Protein 4XHV (pdb70)

InterPro domains:
  IPR001478 PDZ domain [PF00595] (1263-1345)
  IPR001478 PDZ domain [PS50106] (1261-1349)
  IPR001478 PDZ domain [SM00228] (1269-1349)
  IPR001660 Sterile alpha motif domain [PF00536] (2054-2116)
  IPR001660 Sterile alpha motif domain [PS50105] (2056-2100)
  IPR001660 Sterile alpha motif domain [SM00454] (2053-2118)
  IPR013761 Sterile alpha motif/pointed domain superfamily [G3DSA:1.10.150.50] (2050-2122)
  IPR013761 Sterile alpha motif/pointed domain superfamily [SSF47769] (2052-2122)
  IPR036034 PDZ superfamily [G3DSA:2.30.42.10] (1240-1348)
  IPR036034 PDZ superfamily [SSF50156] (1247-1353)
  IPR040645 Neurabin-1/2, PDZ domain [PF17817] (1182-1254)
  IPR043446 Neurabin-like family [PTHR16154] (2-2148)

Sequence (104 aa):
GAMAHVFPVELMMKGPEGLGLSIIIGMMGVGADAGLEEKLGIFVKKTITDDNGAAARRDGRIQVNDQIIEEVVDGKSLVGVTQAYAASVLRNTSSGLVVKFQQIGRDSKKDVKEWYV

CATH classification: 2.30.42.10

Radius of gyration: 13.15 Å; Cα contacts (8 Å, |Δi|>4): 251; chains: 2; bounding box: 35×27×32 Å

B-factor: mean 14.6, std 6.65, range [6.23, 48.26]

Nearest PDB structures (foldseek):
  4xhv-assembly1_A  TM=1.011E+00  e=2.820E-17  Drosophila melanogaster
  3hvq-assembly2_C  TM=9.409E-01  e=7.367E-12  Rattus norvegicus
  3egh-assembly2_C  TM=9.371E-01  e=1.211E-11  Rattus norvegicus
  8bv7-assembly1_A  TM=8.298E-01  e=8.888E-07  Trichoplax sp. H2
  7qrt-assembly1_A  TM=7.758E-01  e=6.850E-06  Homo sapiens

Structure (mmCIF, N/CA/C/O backbone):
data_4XHV
#
_entry.id   4XHV
#
_cell.length_a   45.302
_cell.length_b   45.302
_cell.length_c   94.533
_cell.angle_alpha   90.00
_cell.angle_beta   90.00
_cell.angle_gamma   90.00
#
_symmetry.space_group_name_H-M   'P 43 21 2'
#
loop_
_entity.id
_entity.type
_entity.pdbx_description
1 polymer LP20995p
2 polymer 'Neurexin 1'
3 non-polymer 1,2-ETHANEDIOL
4 non-polymer 'CHLORIDE ION'
5 non-polymer 'ZINC ION'
6 water water
#
loop_
_atom_site.group_PDB
_atom_site.id
_atom_site.type_symbol
_atom_site.label_atom_id
_atom_site.label_alt_id
_atom_site.label_comp_id
_atom_site.label_asym_id
_atom_site.label_entity_id
_atom_site.label_seq_id
_atom_site.pdbx_PDB_ins_code
_atom_site.Cartn_x
_atom_site.Cartn_y
_atom_site.Cartn_z
_atom_site.occupancy
_atom_site.B_iso_or_equiv
_atom_site.auth_seq_id
_atom_site.auth_comp_id
_atom_site.auth_asym_id
_atom_site.auth_atom_id
_atom_site.pdbx_PDB_model_num
ATOM 1 N N . GLY A 1 1 ? 2.966 -0.754 -17.217 1.00 16.56 1254 GLY A N 1
ATOM 2 C CA . GLY A 1 1 ? 4.315 -0.558 -17.816 1.00 18.00 1254 GLY A CA 1
ATOM 3 C C . GLY A 1 1 ? 5.357 -0.421 -16.723 1.00 16.81 1254 GLY A C 1
ATOM 4 O O . GLY A 1 1 ? 5.001 -0.249 -15.570 1.00 15.28 1254 GLY A O 1
ATOM 10 N N . ALA A 1 2 ? 6.643 -0.456 -17.099 1.00 17.18 1255 ALA A N 1
ATOM 11 C CA . ALA A 1 2 ? 7.735 -0.368 -16.111 1.00 17.49 1255 ALA A CA 1
ATOM 12 C C . ALA A 1 2 ? 7.905 1.022 -15.515 1.00 16.13 1255 ALA A C 1
ATOM 13 O O . ALA A 1 2 ? 8.474 1.154 -14.407 1.00 16.99 1255 ALA A O 1
ATOM 20 N N . MET A 1 3 ? 7.381 2.075 -16.194 1.00 15.95 1256 MET A N 1
ATOM 21 C CA . MET A 1 3 ? 7.565 3.447 -15.738 1.00 14.33 1256 MET A CA 1
ATOM 22 C C . MET A 1 3 ? 6.321 3.942 -14.986 1.00 13.00 1256 MET A C 1
ATOM 23 O O . MET A 1 3 ? 5.175 3.586 -15.267 1.00 13.09 1256 MET A O 1
ATOM 37 N N . ALA A 1 4 ? 6.589 4.793 -14.027 1.00 12.18 1257 ALA A N 1
ATOM 38 C CA . ALA A 1 4 ? 5.520 5.463 -13.313 1.00 11.04 1257 ALA A CA 1
ATOM 39 C C . ALA A 1 4 ? 4.572 6.176 -14.260 1.00 9.93 1257 ALA A C 1
ATOM 40 O O . ALA A 1 4 ? 5.004 6.720 -15.279 1.00 11.53 1257 ALA A O 1
ATOM 47 N N . HIS A 1 5 ? 3.289 6.244 -13.876 1.00 9.69 1258 HIS A N 1
ATOM 48 C CA . HIS A 1 5 ? 2.295 7.006 -14.600 1.00 9.18 1258 HIS A CA 1
ATOM 49 C C . HIS A 1 5 ? 1.957 8.224 -13.753 1.00 9.55 1258 HIS A C 1
ATOM 50 O O . HIS A 1 5 ? 1.339 8.078 -12.699 1.00 11.59 1258 HIS A O 1
ATOM 64 N N . VAL A 1 6 ? 2.349 9.404 -14.221 1.00 8.41 1259 VAL A N 1
ATOM 65 C CA . VAL A 1 6 ? 2.039 10.656 -13.544 1.00 7.72 1259 VAL A CA 1
ATOM 66 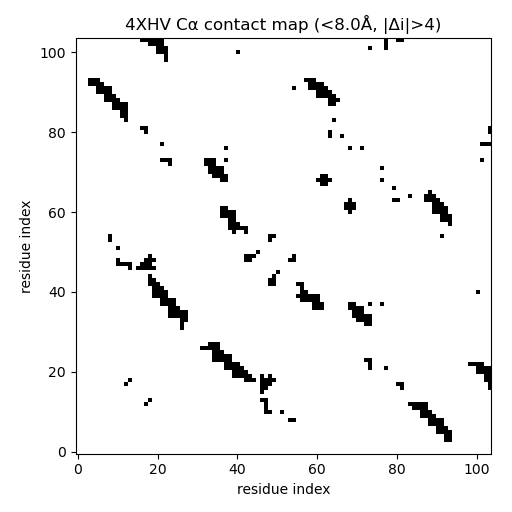C C . VAL A 1 6 ? 1.228 11.486 -14.513 1.00 7.60 1259 VAL A C 1
ATOM 67 O O . VAL A 1 6 ? 1.584 11.604 -15.685 1.00 8.15 1259 VAL A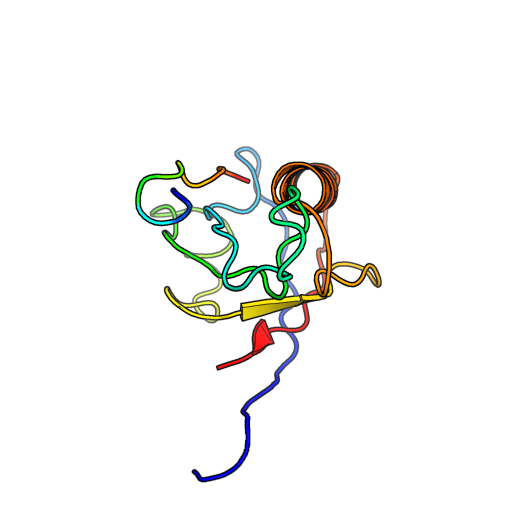 O 1
ATOM 80 N N . PHE A 1 7 ? 0.119 12.043 -14.019 1.00 7.82 1260 PHE A N 1
ATOM 81 C CA . PHE A 1 7 ? -0.771 12.796 -14.885 1.00 8.31 1260 PHE A CA 1
ATOM 82 C C . PHE A 1 7 ? -1.406 13.954 -14.108 1.00 7.32 1260 PHE A C 1
ATOM 83 O O . PHE A 1 7 ? -1.622 13.851 -12.899 1.00 8.11 1260 PHE A O 1
ATOM 100 N N . PRO A 1 8 ? -1.773 15.023 -14.834 1.00 7.48 1261 PRO A N 1
ATOM 101 C CA . PRO A 1 8 ? -2.424 16.153 -14.190 1.00 8.09 1261 PRO A CA 1
ATOM 102 C C . PRO A 1 8 ? -3.931 15.926 -14.085 1.00 8.06 1261 PRO A C 1
ATOM 103 O O . PRO A 1 8 ? -4.537 15.347 -14.978 1.00 9.38 1261 PRO A O 1
ATOM 114 N N . VAL A 1 9 ? -4.545 16.443 -13.012 1.00 8.13 1262 VAL A N 1
ATOM 115 C CA . VAL A 1 9 ? -5.990 16.466 -12.846 1.00 8.98 1262 VAL A CA 1
ATOM 116 C C . VAL A 1 9 ? -6.359 17.849 -12.367 1.00 9.47 1262 VAL A C 1
ATOM 117 O O . VAL A 1 9 ? -5.754 18.341 -11.451 1.00 11.52 1262 VAL A O 1
ATOM 130 N N . GLU A 1 10 ? -7.343 18.471 -13.003 1.00 10.49 1263 GLU A N 1
ATOM 131 C CA . GLU A 1 10 ? -7.913 19.731 -12.546 1.00 11.65 1263 GLU A CA 1
ATOM 132 C C . GLU A 1 10 ? -9.383 19.463 -12.329 1.00 12.41 1263 GLU A C 1
ATOM 133 O O . GLU A 1 10 ? -10.053 18.877 -13.204 1.00 14.03 1263 GLU A O 1
ATOM 145 N N . LEU A 1 11 ? -9.900 19.903 -11.193 1.00 12.46 1264 LEU A N 1
ATOM 146 C CA . LEU A 1 11 ? -11.314 19.811 -10.948 1.00 13.45 1264 LEU A CA 1
ATOM 147 C C . LEU A 1 11 ? -11.754 20.954 -9.995 1.00 12.50 1264 LEU A C 1
ATOM 148 O O . LEU A 1 11 ? -10.959 21.644 -9.400 1.00 13.04 1264 LEU A O 1
ATOM 164 N N . MET A 1 12 ? -13.036 21.155 -9.913 1.00 12.04 1265 MET A N 1
ATOM 165 C CA A MET A 1 12 ? -13.626 22.200 -9.093 0.78 11.75 1265 MET A CA 1
ATOM 166 C CA B MET A 1 12 ? -13.614 22.206 -9.109 0.22 12.81 1265 MET A CA 1
ATOM 167 C C . MET A 1 12 ? -13.979 21.659 -7.737 1.00 12.58 1265 MET A C 1
ATOM 168 O O . MET A 1 12 ? -14.661 20.617 -7.610 1.00 12.74 1265 MET A O 1
ATOM 195 N N . LYS A 1 13 ? -13.518 22.337 -6.675 1.00 12.26 1266 LYS A N 1
ATOM 196 C CA . LYS A 1 13 ? -13.850 21.867 -5.325 1.00 13.27 1266 LYS A CA 1
ATOM 197 C C . LYS A 1 13 ? -15.340 21.949 -5.071 1.00 14.10 1266 LYS A C 1
ATOM 198 O O . LYS A 1 13 ? -15.997 22.879 -5.547 1.00 14.88 1266 LYS A O 1
ATOM 217 N N . GLY A 1 14 ? -15.875 20.975 -4.330 1.00 14.65 1267 GLY A N 1
ATOM 218 C CA . GLY A 1 14 ? -17.272 20.958 -3.973 1.00 16.22 1267 GLY A CA 1
ATOM 219 C C . GLY A 1 14 ? -17.556 21.664 -2.679 1.00 17.55 1267 GLY A C 1
ATOM 220 O O . GLY A 1 14 ? -16.642 22.007 -1.927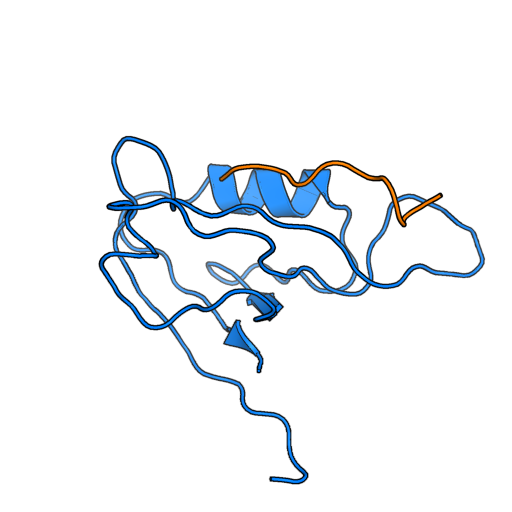 1.00 18.29 1267 GLY A O 1
ATOM 224 N N . PRO A 1 15 ? -18.847 21.834 -2.353 1.00 19.66 1268 PRO A N 1
ATOM 225 C CA . PRO A 1 15 ? -19.201 22.492 -1.089 1.00 21.70 1268 PRO A CA 1
ATOM 226 C C . PRO A 1 15 ? -18.799 21.684 0.149 1.00 22.83 1268 PRO A C 1
ATOM 227 O O . PRO A 1 15 ? -18.707 22.249 1.243 1.00 24.86 1268 PRO A O 1
ATOM 238 N N . GLU A 1 16 ? -18.663 20.373 0.009 1.00 21.74 1269 GLU A N 1
ATOM 239 C CA . GLU A 1 16 ? -18.281 19.527 1.123 1.00 22.22 1269 GLU A CA 1
ATOM 240 C C . GLU A 1 16 ? -16.802 19.128 1.043 1.00 19.70 1269 GLU A C 1
ATOM 241 O O . GLU A 1 16 ? -16.383 18.218 1.781 1.00 20.94 1269 GLU A O 1
ATOM 253 N N . GLY A 1 17 ? -16.014 19.791 0.179 1.00 16.48 1270 GLY A N 1
ATOM 254 C CA . GLY A 1 17 ? -14.604 19.517 0.112 1.00 14.03 1270 GLY A CA 1
ATOM 255 C C . GLY A 1 17 ? -14.230 18.902 -1.229 1.00 11.58 1270 GLY A C 1
ATOM 256 O O . GLY A 1 17 ? -14.991 18.930 -2.206 1.00 12.44 1270 GLY A O 1
ATOM 260 N N . LEU A 1 18 ? -13.025 18.325 -1.287 1.00 10.17 1271 LEU A N 1
ATOM 261 C CA . LEU A 1 18 ? -12.569 17.623 -2.488 1.00 10.60 1271 LEU A CA 1
ATOM 262 C C . LEU A 1 18 ? -13.274 16.263 -2.627 1.00 10.65 1271 LEU A C 1
ATOM 263 O O . LEU A 1 18 ? -13.382 15.684 -3.739 1.00 12.23 1271 LEU A O 1
ATOM 279 N N . GLY A 1 19 ? -13.688 15.698 -1.482 1.00 11.55 1272 GLY A N 1
ATOM 280 C CA . GLY A 1 19 ? -14.276 14.377 -1.479 1.00 11.23 1272 GLY A CA 1
ATOM 281 C C . GLY A 1 19 ? -13.322 13.189 -1.535 1.00 11.36 1272 GLY A C 1
ATOM 282 O O . GLY A 1 19 ? -13.529 12.232 -2.303 1.00 11.69 1272 GLY A O 1
ATOM 286 N N . LEU A 1 20 ? -12.274 13.230 -0.738 1.00 11.02 1273 LEU A N 1
ATOM 287 C CA . LEU A 1 20 ? -11.400 12.064 -0.657 1.00 11.14 1273 LEU A CA 1
ATOM 288 C C . LEU A 1 20 ? -10.753 12.081 0.697 1.00 9.95 1273 LEU A C 1
ATOM 289 O O . LEU A 1 20 ? -10.861 13.075 1.431 1.00 9.69 1273 LEU A O 1
ATOM 305 N N . SER A 1 21 ? -10.146 10.968 1.062 1.00 9.19 1274 SER A N 1
ATOM 306 C CA . SER A 1 21 ? -9.308 10.939 2.269 1.00 8.28 1274 SER A CA 1
ATOM 307 C C . SER A 1 21 ? -7.892 10.486 1.914 1.00 8.19 1274 SER A C 1
ATOM 308 O O . SER A 1 21 ? -7.677 9.754 0.924 1.00 9.00 1274 SER A O 1
ATOM 316 N N . ILE A 1 22 ? -6.925 10.917 2.740 1.00 8.08 1275 ILE A N 1
ATOM 317 C CA . ILE A 1 22 ? -5.509 10.669 2.495 1.00 7.64 1275 ILE A CA 1
ATOM 318 C C . ILE A 1 22 ? -4.865 9.951 3.663 1.00 7.38 1275 ILE A C 1
ATOM 319 O O . ILE A 1 22 ? -5.209 10.155 4.833 1.00 8.41 1275 ILE A O 1
ATOM 335 N N . ILE A 1 23 ? -3.854 9.171 3.316 1.00 7.40 1276 ILE A N 1
ATOM 336 C CA A ILE A 1 23 ? -2.967 8.530 4.245 0.68 7.85 1276 ILE A CA 1
ATOM 337 C CA B ILE A 1 23 ? -2.945 8.567 4.269 0.32 7.44 1276 ILE A CA 1
ATOM 338 C C . ILE A 1 23 ? -1.533 8.779 3.793 1.00 8.00 1276 ILE A C 1
ATOM 339 O O . ILE A 1 23 ? -1.270 8.869 2.604 1.00 9.59 1276 ILE A O 1
ATOM 370 N N . GLY A 1 24 ? -0.582 8.806 4.723 1.00 8.39 1277 GLY A N 1
ATOM 371 C CA . GLY A 1 24 ? 0.830 8.803 4.389 1.00 8.14 1277 GLY A CA 1
ATOM 372 C C . GLY A 1 24 ? 1.367 7.410 4.204 1.00 8.90 1277 GLY A C 1
ATOM 373 O O . GLY A 1 24 ? 0.908 6.469 4.854 1.00 11.57 1277 GLY A O 1
ATOM 377 N N . MET A 1 25 ? 2.411 7.274 3.396 1.00 8.13 1278 MET A N 1
ATOM 378 C CA A MET A 1 25 ? 3.133 6.047 3.227 0.38 9.38 1278 MET A CA 1
ATOM 379 C CA B MET A 1 25 ? 3.170 6.032 3.271 0.62 9.20 1278 MET A CA 1
ATOM 380 C C . MET A 1 25 ? 4.628 6.318 3.196 1.00 8.21 1278 MET A C 1
ATOM 381 O O . MET A 1 25 ? 5.085 7.113 2.363 1.00 8.82 1278 MET A O 1
ATOM 408 N N . GLY A 1 26 ? 5.356 5.668 4.090 1.00 7.71 1279 GLY A N 1
ATOM 409 C CA . GLY A 1 26 ? 6.794 5.793 4.200 1.00 7.61 1279 GLY A CA 1
ATOM 410 C C . GLY A 1 26 ? 7.202 6.807 5.236 1.00 7.80 1279 GLY A C 1
ATOM 411 O O . GLY A 1 26 ? 6.621 7.884 5.316 1.00 8.04 1279 GLY A O 1
ATOM 415 N N . VAL A 1 27 ? 8.221 6.425 6.029 1.00 7.26 1280 VAL A N 1
ATOM 416 C CA . VAL A 1 27 ? 8.777 7.286 7.061 1.00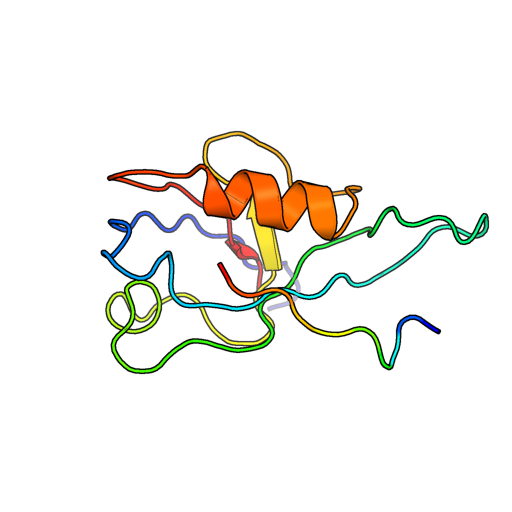 7.86 1280 VAL A CA 1
ATOM 417 C C . VAL A 1 27 ? 10.311 7.227 6.993 1.00 6.99 1280 VAL A C 1
ATOM 418 O O . VAL A 1 27 ? 10.892 6.399 6.297 1.00 7.31 1280 VAL A O 1
ATOM 431 N N . GLY A 1 28 ? 10.946 8.142 7.727 1.00 7.02 1281 GLY A N 1
ATOM 432 C CA . GLY A 1 28 ? 12.376 8.087 7.947 1.00 7.09 1281 GLY A CA 1
ATOM 433 C C . GLY A 1 28 ? 12.721 7.324 9.227 1.00 6.88 1281 GLY A C 1
ATOM 434 O O . GLY A 1 28 ? 11.854 7.097 10.080 1.00 7.20 1281 GLY A O 1
ATOM 438 N N . ALA A 1 29 ? 13.995 7.004 9.360 1.00 6.79 1282 ALA A N 1
ATOM 439 C CA . ALA A 1 29 ? 14.395 6.127 10.489 1.00 7.70 1282 ALA A CA 1
ATOM 440 C C . ALA A 1 29 ? 14.239 6.846 11.830 1.00 8.05 1282 ALA A C 1
ATOM 441 O O . ALA A 1 29 ? 14.131 6.190 12.870 1.00 8.22 1282 ALA A O 1
ATOM 448 N N . ASP A 1 30 ? 14.220 8.190 11.799 1.00 7.46 1283 ASP A N 1
ATOM 449 C CA . ASP A 1 30 ? 13.961 8.974 12.997 1.00 7.71 1283 ASP A CA 1
ATOM 450 C C . ASP A 1 30 ? 12.551 8.750 13.566 1.00 7.31 1283 ASP A C 1
ATOM 451 O O . ASP A 1 30 ? 12.304 9.029 14.746 1.00 7.99 1283 ASP A O 1
ATOM 460 N N . ALA A 1 31 ? 11.631 8.275 12.739 1.00 6.81 1284 ALA A N 1
ATOM 461 C CA . ALA A 1 31 ? 10.283 7.985 13.161 1.00 7.18 1284 ALA A CA 1
ATOM 462 C C . ALA A 1 31 ? 9.430 9.197 13.529 1.00 7.13 1284 ALA A C 1
ATOM 463 O O . ALA A 1 31 ? 8.419 9.030 14.224 1.00 8.37 1284 ALA A O 1
ATOM 470 N N . GLY A 1 32 ? 9.796 10.352 13.041 1.00 7.67 1285 GLY A N 1
ATOM 471 C CA . GLY A 1 32 ? 8.938 11.508 13.188 1.00 8.02 1285 GLY A CA 1
ATOM 472 C C . GLY A 1 32 ? 7.785 11.473 12.235 1.00 7.23 1285 GLY A C 1
ATOM 473 O O . GLY A 1 32 ? 7.606 10.512 11.461 1.00 7.90 1285 GLY A O 1
ATOM 477 N N . LE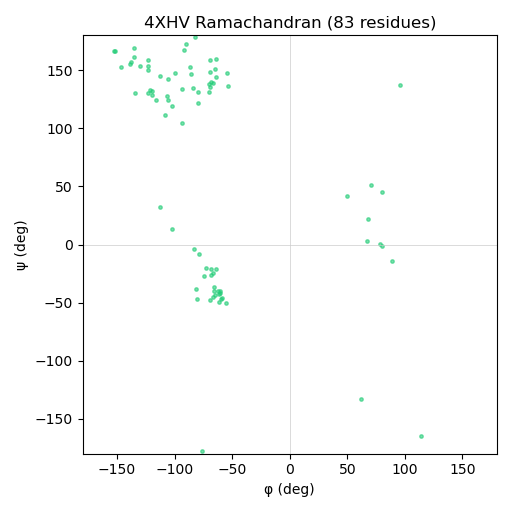U A 1 33 ? 6.972 12.515 12.253 1.00 7.93 1286 LEU A N 1
ATOM 478 C CA . LEU A 1 33 ? 5.668 12.542 11.570 1.00 8.37 1286 LEU A CA 1
ATOM 479 C C . LEU A 1 33 ? 5.760 12.782 10.064 1.00 7.64 1286 LEU A C 1
ATOM 480 O O . LEU A 1 33 ? 4.759 12.641 9.385 1.00 8.35 1286 LEU A O 1
ATOM 496 N N . GLU A 1 34 ? 6.915 13.104 9.503 1.00 7.62 1287 GLU A N 1
ATOM 497 C CA A GLU A 1 34 ? 6.963 13.335 8.071 0.47 8.41 1287 GLU A CA 1
ATOM 498 C CA B GLU A 1 34 ? 7.026 13.331 8.063 0.53 8.44 1287 GLU A CA 1
ATOM 499 C C . GLU A 1 34 ? 6.715 12.052 7.320 1.00 7.76 1287 GLU A C 1
ATOM 500 O O . GLU A 1 34 ? 7.278 10.994 7.633 1.00 9.91 1287 GLU A O 1
ATOM 523 N N . LYS A 1 35 ? 5.841 12.137 6.306 1.00 7.50 1288 LYS A N 1
ATOM 524 C CA . LYS A 1 35 ? 5.535 10.984 5.434 1.00 7.77 1288 LYS A CA 1
ATOM 525 C C . LYS A 1 35 ? 6.196 11.169 4.074 1.00 7.56 1288 LYS A C 1
ATOM 526 O O . LYS A 1 35 ? 6.284 12.284 3.555 1.00 8.75 1288 LYS A O 1
ATOM 545 N N . LEU A 1 36 ? 6.677 10.088 3.511 1.00 7.39 1289 LEU A N 1
ATOM 546 C CA . LEU A 1 36 ? 7.390 10.201 2.235 1.00 7.22 1289 LEU A CA 1
ATOM 547 C C . LEU A 1 36 ? 6.428 10.571 1.103 1.00 7.99 1289 LEU A C 1
ATOM 548 O O . LEU A 1 36 ? 6.704 11.493 0.317 1.00 8.68 1289 LEU A O 1
ATOM 564 N N . GLY A 1 37 ? 5.291 9.880 1.020 1.00 7.71 1290 GLY A N 1
ATOM 565 C CA . GLY A 1 37 ? 4.258 10.169 0.052 1.00 7.95 1290 GLY A CA 1
ATOM 566 C C . GLY A 1 37 ? 2.883 10.165 0.658 1.00 7.21 1290 GLY A C 1
ATOM 567 O O . GLY A 1 37 ? 2.672 9.611 1.733 1.00 8.23 1290 GLY A O 1
ATOM 571 N N . ILE A 1 38 ? 1.942 10.783 -0.055 1.00 6.30 1291 ILE A N 1
ATOM 572 C CA . ILE A 1 38 ? 0.563 10.942 0.366 1.00 6.36 1291 ILE A CA 1
ATOM 573 C C . ILE A 1 38 ? -0.339 10.230 -0.678 1.00 6.41 1291 ILE A C 1
ATOM 574 O O . ILE A 1 38 ? -0.201 10.494 -1.866 1.00 7.31 1291 ILE A O 1
ATOM 590 N N . PHE A 1 39 ? -1.227 9.374 -0.200 1.00 7.10 1292 PHE A N 1
ATOM 591 C CA . PHE A 1 39 ? -2.013 8.517 -1.059 1.00 6.79 1292 PHE A CA 1
ATOM 592 C C . PHE A 1 39 ? -3.483 8.611 -0.705 1.00 7.06 1292 PHE A C 1
ATOM 593 O O . PHE A 1 39 ? -3.862 8.913 0.422 1.00 8.19 1292 PHE A O 1
ATOM 611 N N . VAL A 1 40 ? -4.296 8.336 -1.707 1.00 7.27 1293 VAL A N 1
ATOM 612 C CA . VAL A 1 40 ? -5.755 8.332 -1.572 1.00 7.72 1293 VAL A CA 1
ATOM 613 C C . VAL A 1 40 ? -6.222 7.046 -0.934 1.00 8.25 1293 VAL A C 1
ATOM 614 O O . VAL A 1 40 ? -6.013 5.972 -1.496 1.00 9.34 1293 VAL A O 1
ATOM 627 N N . LYS A 1 41 ? -6.915 7.133 0.194 1.00 8.69 1294 LYS A N 1
ATOM 628 C CA A LYS A 1 41 ? -7.435 5.979 0.876 0.56 9.97 1294 LYS A CA 1
ATOM 629 C CA B LYS A 1 41 ? -7.434 5.948 0.840 0.44 9.44 1294 LYS A CA 1
ATOM 630 C C . LYS A 1 41 ? -8.891 5.685 0.487 1.00 10.05 1294 LYS A C 1
ATOM 631 O O . LYS A 1 41 ? -9.249 4.527 0.260 1.00 11.70 1294 LYS A O 1
ATOM 668 N N . THR A 1 42 ? -9.733 6.712 0.437 1.00 9.70 1295 THR A N 1
ATOM 669 C CA . THR A 1 42 ? -11.127 6.612 0.056 1.00 11.04 1295 THR A CA 1
ATOM 670 C C . THR A 1 42 ? -11.504 7.773 -0.854 1.00 10.74 1295 THR A C 1
ATOM 671 O O . THR A 1 42 ? -10.883 8.848 -0.801 1.00 10.87 1295 THR A O 1
ATOM 682 N N . ILE A 1 43 ? -12.570 7.548 -1.636 1.00 11.54 1296 ILE A N 1
ATOM 683 C CA . ILE A 1 43 ? -13.176 8.585 -2.455 1.00 12.48 1296 ILE A CA 1
ATOM 684 C C . ILE A 1 43 ? -14.644 8.683 -2.060 1.00 13.84 1296 ILE A C 1
ATOM 685 O O . ILE A 1 43 ? -15.335 7.677 -2.025 1.00 15.64 1296 ILE A O 1
ATOM 701 N N . THR A 1 44 ? -15.139 9.875 -1.791 1.00 14.84 1297 THR A N 1
ATOM 702 C CA . THR A 1 44 ? -16.509 10.038 -1.313 1.00 16.86 1297 THR A CA 1
ATOM 703 C C . THR A 1 44 ? -17.513 9.967 -2.474 1.00 18.82 1297 THR A C 1
ATOM 704 O O . THR A 1 44 ? -17.373 10.661 -3.471 1.00 17.93 1297 THR A O 1
ATOM 715 N N . ASP A 1 45 ? -18.561 9.164 -2.321 1.00 21.26 1298 ASP A N 1
ATOM 716 C CA A ASP A 1 45 ? -19.620 9.043 -3.312 0.52 22.95 1298 ASP A CA 1
ATOM 717 C CA B ASP A 1 45 ? -19.608 9.065 -3.341 0.48 21.98 1298 ASP A CA 1
ATOM 718 C C . ASP A 1 45 ? -20.188 10.443 -3.628 1.00 22.43 1298 ASP A C 1
ATOM 719 O O . ASP A 1 45 ? -20.425 11.240 -2.704 1.00 22.55 1298 ASP A O 1
ATOM 736 N N . ASN A 1 46 ? -20.368 10.744 -4.907 1.00 22.96 1299 ASN A N 1
ATOM 737 C CA . ASN A 1 46 ? -20.946 12.001 -5.328 1.00 22.84 1299 ASN A CA 1
ATOM 738 C C . ASN A 1 46 ? -20.133 13.235 -5.055 1.00 21.23 1299 ASN A C 1
ATOM 739 O O . ASN A 1 46 ? -20.641 14.329 -5.338 1.00 21.77 1299 ASN A O 1
ATOM 750 N N . GLY A 1 47 ? -18.920 13.072 -4.500 1.00 18.74 1300 GLY A N 1
ATOM 751 C CA . GLY A 1 47 ? -18.109 14.245 -4.242 1.00 16.42 1300 GLY A CA 1
ATOM 752 C C . GLY A 1 47 ? -17.368 14.677 -5.524 1.00 14.94 1300 GLY A C 1
ATOM 753 O O . GLY A 1 47 ? -17.493 14.065 -6.601 1.00 15.81 1300 GLY A O 1
ATOM 757 N N . ALA A 1 48 ? -16.603 15.764 -5.413 1.00 13.46 1301 ALA A N 1
ATOM 758 C CA . AL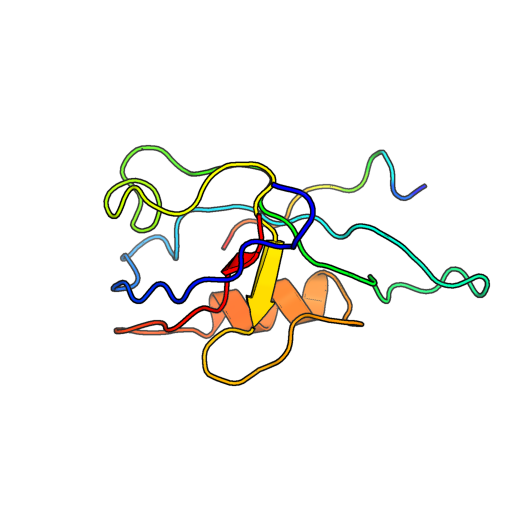A A 1 48 ? -15.943 16.337 -6.561 1.00 13.44 1301 ALA A CA 1
ATOM 759 C C . ALA A 1 48 ? -15.002 15.337 -7.203 1.00 12.71 1301 ALA A C 1
ATOM 760 O O . ALA A 1 48 ? -15.008 15.187 -8.444 1.00 13.10 1301 ALA A O 1
ATOM 767 N N . ALA A 1 49 ? -14.170 14.640 -6.433 1.00 11.91 1302 ALA A N 1
ATOM 768 C CA . ALA A 1 49 ? -13.226 13.699 -7.028 1.00 11.69 1302 ALA A CA 1
ATOM 769 C C . ALA A 1 49 ? -13.938 12.521 -7.684 1.00 12.01 1302 ALA A C 1
ATOM 770 O O . ALA A 1 49 ? -13.549 12.084 -8.797 1.00 12.20 1302 ALA A O 1
ATOM 777 N N . ALA A 1 50 ? -15.029 12.060 -7.081 1.00 12.12 1303 ALA A N 1
ATOM 778 C CA . ALA A 1 50 ? -15.792 10.959 -7.659 1.00 13.69 1303 ALA A CA 1
ATOM 779 C C . ALA A 1 50 ? -16.439 11.373 -8.973 1.00 14.41 1303 ALA A C 1
ATOM 780 O O . ALA A 1 50 ? -16.372 10.646 -9.968 1.00 15.72 1303 ALA A O 1
ATOM 787 N N . ARG A 1 51 ? -17.036 12.556 -8.990 1.00 15.49 1304 ARG A N 1
ATOM 788 C CA A ARG A 1 51 ? -17.735 13.024 -10.184 0.56 16.00 1304 ARG A CA 1
ATOM 789 C CA B ARG A 1 51 ? -17.737 13.026 -10.183 0.44 16.45 1304 ARG A CA 1
ATOM 790 C C . ARG A 1 51 ? -16.760 13.192 -11.346 1.00 16.12 1304 ARG A C 1
ATOM 791 O O . ARG A 1 51 ? -17.086 12.892 -12.526 1.00 17.83 1304 ARG A O 1
ATOM 832 N N . ASP A 1 52 ? -15.559 13.672 -11.042 1.00 13.69 1305 ASP A N 1
ATOM 833 C CA . ASP A 1 52 ? -14.543 13.822 -12.077 1.00 13.32 1305 ASP A CA 1
ATOM 834 C C . ASP A 1 52 ? -14.120 12.449 -12.617 1.00 14.10 1305 ASP A C 1
ATOM 835 O O . ASP A 1 52 ? -13.889 12.301 -13.827 1.00 15.06 1305 ASP A O 1
ATOM 844 N N . GLY A 1 53 ? -13.995 11.464 -11.718 1.00 13.20 1306 GLY A N 1
ATOM 845 C CA . GLY A 1 53 ? -13.791 10.087 -12.114 1.00 14.17 1306 GLY A CA 1
ATOM 846 C C . GLY A 1 53 ? -12.380 9.608 -12.313 1.00 13.34 1306 GLY A C 1
ATOM 847 O O . GLY A 1 53 ? -12.159 8.413 -12.417 1.00 14.70 1306 GLY A O 1
ATOM 851 N N . ARG A 1 54 ? -11.409 10.505 -12.408 1.00 12.22 1307 ARG A N 1
ATOM 852 C CA . ARG A 1 54 ? -10.045 10.114 -12.722 1.00 12.44 1307 ARG A CA 1
ATOM 853 C C . ARG A 1 54 ? -9.232 9.576 -11.555 1.00 12.22 1307 ARG A C 1
ATOM 854 O O . ARG A 1 54 ? -8.567 8.544 -11.664 1.00 14.12 1307 ARG A O 1
ATOM 875 N N . ILE A 1 55 ? -9.279 10.279 -10.413 1.00 10.43 1308 ILE A N 1
ATOM 876 C CA . ILE A 1 55 ? -8.511 9.889 -9.235 1.00 10.15 1308 ILE A CA 1
ATOM 877 C C . ILE A 1 55 ? -9.088 8.596 -8.670 1.00 10.50 1308 ILE A C 1
ATOM 878 O O . ILE A 1 55 ? -10.299 8.437 -8.575 1.00 12.09 1308 ILE A O 1
ATOM 894 N N . GLN A 1 56 ? -8.204 7.663 -8.315 1.00 9.46 1309 GLN A N 1
ATOM 895 C CA . GLN A 1 56 ? -8.616 6.355 -7.788 1.00 9.08 1309 GLN A CA 1
ATOM 896 C C . GLN A 1 56 ? -7.990 6.098 -6.413 1.00 8.62 1309 GLN A C 1
ATOM 897 O O . GLN A 1 56 ? -6.913 6.599 -6.111 1.00 8.75 1309 GLN A O 1
ATOM 911 N N . VAL A 1 57 ? -8.613 5.197 -5.656 1.00 9.67 1310 VAL A N 1
ATOM 912 C CA . VAL A 1 57 ? -8.003 4.702 -4.456 1.00 9.47 1310 VAL A CA 1
ATOM 913 C C . VAL A 1 57 ? -6.597 4.154 -4.764 1.00 8.71 1310 VAL A C 1
ATOM 914 O O . VAL A 1 57 ? -6.418 3.496 -5.781 1.00 9.92 1310 VAL A O 1
ATOM 927 N N . ASN A 1 58 ? -5.648 4.475 -3.912 1.00 8.66 1311 ASN A N 1
ATOM 928 C CA . ASN A 1 58 ? -4.235 4.089 -3.994 1.00 8.30 1311 ASN A CA 1
ATOM 929 C C . ASN A 1 58 ? -3.434 4.951 -4.947 1.00 8.04 1311 ASN A C 1
ATOM 930 O O . ASN A 1 58 ? -2.217 4.806 -4.997 1.00 8.95 1311 ASN A O 1
ATOM 941 N N . ASP A 1 59 ? -4.057 5.917 -5.617 1.00 7.94 1312 ASP A N 1
ATOM 942 C CA . ASP A 1 59 ? -3.285 6.939 -6.334 1.00 7.40 1312 ASP A CA 1
ATOM 943 C C . ASP A 1 59 ? -2.489 7.774 -5.312 1.00 7.20 1312 ASP A C 1
ATOM 944 O O . ASP A 1 59 ? -2.916 7.959 -4.174 1.00 8.29 1312 ASP A O 1
ATOM 953 N N . GLN A 1 60 ? -1.353 8.295 -5.764 1.00 6.66 1313 GLN A N 1
ATOM 954 C CA . GLN A 1 60 ? -0.553 9.219 -5.004 1.00 6.47 1313 GLN A CA 1
ATOM 955 C C . GLN A 1 60 ? -0.941 10.648 -5.374 1.00 6.68 1313 GLN A C 1
ATOM 956 O O . GLN A 1 60 ? -1.023 10.971 -6.568 1.00 7.80 1313 GLN A O 1
ATOM 970 N N . ILE A 1 61 ? -1.140 11.521 -4.369 1.00 6.67 1314 ILE A N 1
ATOM 971 C CA . ILE A 1 61 ? -1.243 12.960 -4.652 1.00 6.43 1314 ILE A CA 1
ATOM 972 C C . ILE A 1 61 ? 0.141 13.531 -4.481 1.00 6.29 1314 ILE A C 1
ATOM 973 O O . ILE A 1 61 ? 0.619 13.643 -3.355 1.00 6.86 1314 ILE A O 1
ATOM 989 N N . ILE A 1 62 ? 0.804 13.820 -5.579 1.00 6.95 1315 ILE A N 1
ATOM 990 C CA . ILE A 1 62 ? 2.199 14.244 -5.564 1.00 7.36 1315 ILE A CA 1
ATOM 991 C C . ILE A 1 62 ? 2.326 15.733 -5.245 1.00 7.31 1315 ILE A C 1
ATOM 992 O O . ILE A 1 62 ? 3.255 16.133 -4.551 1.00 8.47 1315 ILE A O 1
ATOM 1008 N N . GLU A 1 63 ? 1.411 16.529 -5.780 1.00 7.50 1316 GLU A N 1
ATOM 1009 C CA A GLU A 1 63 ? 1.469 17.976 -5.682 0.73 7.68 1316 GLU A CA 1
ATOM 1010 C CA B GLU A 1 63 ? 1.473 17.977 -5.701 0.27 8.06 1316 GLU A CA 1
ATOM 1011 C C . GLU A 1 63 ? 0.048 18.509 -5.859 1.00 7.83 1316 GLU A C 1
ATOM 1012 O O . GLU A 1 63 ? -0.759 17.920 -6.590 1.00 8.46 1316 GLU A O 1
ATOM 1035 N N . VAL A 1 64 ? -0.245 19.620 -5.191 1.00 7.97 1317 VAL A N 1
ATOM 1036 C CA A VAL A 1 64 ? -1.527 20.287 -5.375 0.64 8.82 1317 VAL A CA 1
ATOM 1037 C CA B VAL A 1 64 ? -1.531 20.293 -5.321 0.36 9.16 1317 VAL A CA 1
ATOM 1038 C C . VAL A 1 64 ? -1.294 21.791 -5.376 1.00 9.21 1317 VAL A C 1
ATOM 1039 O O . VAL A 1 64 ? -0.644 22.342 -4.492 1.00 9.50 1317 VAL A O 1
ATOM 1062 N N . ASP A 1 65 ? -1.799 22.438 -6.426 1.00 9.49 1318 ASP A N 1
ATOM 1063 C CA . ASP A 1 65 ? -1.697 23.908 -6.566 1.00 10.34 1318 ASP A CA 1
ATOM 1064 C C . ASP A 1 65 ? -0.254 24.370 -6.349 1.00 11.47 1318 ASP A C 1
ATOM 1065 O O . ASP A 1 65 ? 0.007 25.380 -5.707 1.00 12.66 1318 ASP A O 1
ATOM 1075 N N . GLY A 1 66 ? 0.695 23.634 -6.901 1.00 11.55 1319 GLY A N 1
ATOM 1076 C CA . GLY A 1 66 ? 2.099 23.965 -6.790 1.00 12.17 1319 GLY A CA 1
ATOM 1077 C C . GLY A 1 66 ? 2.796 23.626 -5.508 1.00 11.51 1319 GLY A C 1
ATOM 1078 O O . GLY A 1 66 ? 3.989 23.882 -5.368 1.00 14.06 1319 GLY A O 1
ATOM 1082 N N . LYS A 1 67 ? 2.085 23.043 -4.565 1.00 9.99 1320 LYS A N 1
ATOM 1083 C CA . LYS A 1 67 ? 2.662 22.669 -3.293 1.00 10.38 1320 LYS A CA 1
ATOM 1084 C C . LYS A 1 67 ? 2.945 21.171 -3.264 1.00 8.96 1320 LYS A C 1
ATOM 1085 O O . LYS A 1 67 ? 2.051 20.343 -3.432 1.00 9.34 1320 LYS A O 1
ATOM 1104 N N . SER A 1 68 ? 4.212 20.822 -3.087 1.00 8.66 1321 SER A N 1
ATOM 1105 C CA . SER A 1 68 ? 4.615 19.433 -3.054 1.00 8.48 1321 SER A CA 1
ATOM 1106 C C . SER A 1 68 ? 4.044 18.749 -1.830 1.00 8.43 1321 SER A C 1
ATOM 1107 O O . SER A 1 68 ? 4.094 19.282 -0.689 1.00 9.77 1321 SER A O 1
ATOM 1115 N N . LEU A 1 69 ? 3.572 17.501 -2.040 1.00 8.18 1322 LEU A N 1
ATOM 1116 C CA . LEU A 1 69 ? 3.125 16.634 -0.957 1.00 7.59 1322 LEU A CA 1
ATOM 1117 C C . LEU A 1 69 ? 4.083 15.435 -0.836 1.00 7.43 1322 LEU A C 1
ATOM 1118 O O . LEU A 1 69 ? 3.690 14.342 -0.443 1.00 7.45 1322 LEU A O 1
ATOM 1134 N N . VAL A 1 70 ? 5.367 15.666 -1.140 1.00 7.76 1323 VAL A N 1
ATOM 1135 C CA . VAL A 1 70 ? 6.429 14.675 -0.943 1.00 8.30 1323 VAL A CA 1
ATOM 1136 C C . VAL A 1 70 ? 7.229 15.100 0.259 1.00 8.88 1323 VAL A C 1
ATOM 1137 O O . VAL A 1 70 ? 7.710 16.221 0.307 1.00 10.10 1323 VAL A O 1
ATOM 1150 N N . GLY A 1 71 ? 7.354 14.226 1.241 1.00 7.93 1324 GLY A N 1
ATOM 1151 C CA . GLY A 1 71 ? 8.135 14.548 2.423 1.00 9.03 1324 GLY A CA 1
ATOM 1152 C C . GLY A 1 71 ? 7.502 15.581 3.334 1.00 9.18 1324 GLY A C 1
ATOM 1153 O O . GLY A 1 71 ? 8.085 16.588 3.690 1.00 11.01 1324 GLY A O 1
ATOM 1157 N N . VAL A 1 72 ? 6.243 15.317 3.677 1.00 8.38 1325 VAL A N 1
ATOM 1158 C CA . VAL A 1 72 ? 5.415 16.257 4.480 1.00 8.59 1325 VAL A CA 1
ATOM 1159 C C . VAL A 1 72 ? 4.617 15.475 5.491 1.00 7.89 1325 VAL A C 1
ATOM 1160 O O . VAL A 1 72 ? 4.372 14.268 5.307 1.00 7.72 1325 VAL A O 1
ATOM 1173 N N . THR A 1 73 ? 4.240 16.138 6.584 1.00 8.05 1326 THR A N 1
ATOM 1174 C CA . THR A 1 73 ? 3.365 15.456 7.519 1.00 7.68 1326 THR A CA 1
ATOM 1175 C C . THR A 1 73 ? 1.973 15.250 6.946 1.00 8.02 1326 THR A C 1
ATOM 1176 O O . THR A 1 73 ? 1.523 15.972 6.030 1.00 8.06 1326 THR A O 1
ATOM 1187 N N . GLN A 1 74 ? 1.246 14.279 7.498 1.00 7.69 1327 GLN A N 1
ATOM 1188 C CA . GLN A 1 74 ? -0.156 14.072 7.092 1.00 7.70 1327 GLN A CA 1
ATOM 1189 C C . GLN A 1 74 ? -0.990 15.307 7.385 1.00 7.73 1327 GLN A C 1
ATOM 1190 O O . GLN A 1 74 ? -1.852 15.720 6.586 1.00 8.07 1327 GLN A O 1
ATOM 1204 N N . ALA A 1 75 ? -0.761 15.920 8.545 1.00 7.76 1328 ALA A N 1
ATOM 1205 C CA . ALA A 1 75 ? -1.493 17.143 8.884 1.00 8.72 1328 ALA A CA 1
ATOM 1206 C C . ALA A 1 75 ? -1.240 18.280 7.909 1.00 8.22 1328 ALA A C 1
ATOM 1207 O O . ALA A 1 75 ? -2.160 19.008 7.525 1.00 9.02 1328 ALA A O 1
ATOM 1214 N N . TYR A 1 76 ? 0.032 18.449 7.517 1.00 8.24 1329 TYR A N 1
ATOM 1215 C CA . TYR A 1 76 ? 0.384 19.504 6.529 1.00 8.24 1329 TYR A CA 1
ATOM 1216 C C . TYR A 1 76 ? -0.341 19.220 5.212 1.00 7.50 1329 TYR A C 1
ATOM 1217 O O . TYR A 1 76 ? -0.945 20.108 4.616 1.00 7.74 1329 TYR A O 1
ATOM 1235 N N . ALA A 1 77 ? -0.221 17.980 4.751 1.00 7.25 1330 ALA A N 1
ATOM 1236 C CA . ALA A 1 77 ? -0.849 17.656 3.463 1.00 7.55 1330 ALA A CA 1
ATOM 1237 C C . ALA A 1 77 ? -2.340 17.906 3.486 1.00 6.80 1330 ALA A C 1
ATOM 1238 O O . ALA A 1 77 ? -2.932 18.445 2.551 1.00 7.87 1330 ALA A O 1
ATOM 1245 N N . ALA A 1 78 ? -3.009 17.448 4.548 1.00 7.19 1331 ALA A N 1
ATOM 1246 C CA . ALA A 1 78 ? -4.450 17.629 4.656 1.00 7.47 1331 ALA A CA 1
ATOM 1247 C C . ALA A 1 78 ? -4.793 19.115 4.710 1.00 7.89 1331 ALA A C 1
ATOM 1248 O O . ALA A 1 78 ? -5.806 19.553 4.158 1.00 8.81 1331 ALA A O 1
ATOM 1255 N N . SER A 1 79 ? -3.978 19.890 5.431 1.00 8.49 1332 SER A N 1
ATOM 1256 C CA . SER A 1 79 ? -4.241 21.314 5.502 1.00 8.51 1332 SER A CA 1
ATOM 1257 C C . SER A 1 79 ? -4.105 22.00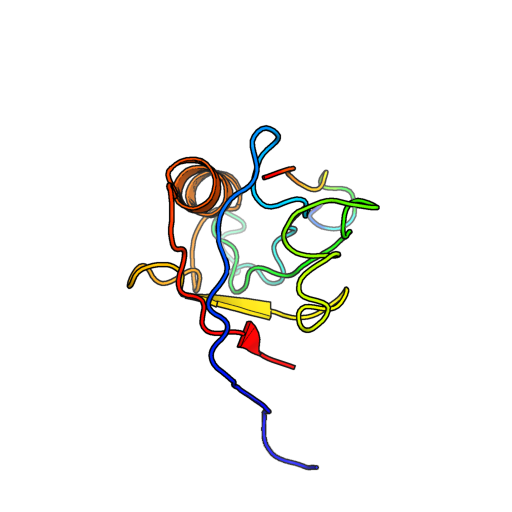0 4.173 1.00 8.34 1332 SER A C 1
ATOM 1258 O O . SER A 1 79 ? -4.918 22.850 3.854 1.00 9.39 1332 SER A O 1
ATOM 1266 N N . VAL A 1 80 ? -3.069 21.672 3.405 1.00 8.79 1333 VAL A N 1
ATOM 1267 C CA . VAL A 1 80 ? -2.962 22.193 2.070 1.00 9.70 1333 VAL A CA 1
ATOM 1268 C C . VAL A 1 80 ? -4.226 21.857 1.265 1.00 9.00 1333 VAL A C 1
ATOM 1269 O O . VAL A 1 80 ? -4.792 22.700 0.552 1.00 9.84 1333 VAL A O 1
ATOM 1282 N N . LEU A 1 81 ? -4.596 20.580 1.297 1.00 8.28 1334 LEU A N 1
ATOM 1283 C CA . LEU A 1 81 ? -5.776 20.155 0.540 1.00 8.25 1334 LEU A CA 1
ATOM 1284 C C . LEU A 1 81 ? -7.085 20.875 0.989 1.00 8.38 1334 LEU A C 1
ATOM 1285 O O . LEU A 1 81 ? -7.932 21.240 0.177 1.00 10.01 1334 LEU A O 1
ATOM 1301 N N . ARG A 1 82 ? -7.216 21.056 2.301 1.00 8.09 1335 ARG A N 1
ATOM 1302 C CA . ARG A 1 82 ? -8.389 21.741 2.816 1.00 8.31 1335 ARG A CA 1
ATOM 1303 C C . ARG A 1 82 ? -8.436 23.222 2.451 1.00 9.26 1335 ARG A C 1
ATOM 1304 O O . ARG A 1 82 ? -9.498 23.791 2.389 1.00 10.21 1335 ARG A O 1
ATOM 1325 N N . ASN A 1 83 ? -7.272 23.830 2.224 1.00 9.78 1336 ASN A N 1
ATOM 1326 C CA . ASN A 1 83 ? -7.172 25.252 1.820 1.00 10.18 1336 ASN A CA 1
ATOM 1327 C C . ASN A 1 83 ? -7.349 25.503 0.334 1.00 11.18 1336 ASN A C 1
ATOM 1328 O O . ASN A 1 83 ? -7.388 26.642 -0.080 1.00 12.87 1336 ASN A O 1
ATOM 1339 N N . THR A 1 84 ? -7.486 24.458 -0.448 1.00 11.26 1337 THR A N 1
ATOM 1340 C CA . THR A 1 84 ? -7.819 24.656 -1.856 1.00 12.00 1337 THR A CA 1
ATOM 1341 C C . THR A 1 84 ? -9.208 25.296 -1.983 1.00 12.65 1337 THR A C 1
ATOM 1342 O O . THR A 1 84 ? -10.021 25.223 -1.053 1.00 13.90 1337 THR A O 1
ATOM 1353 N N . SER A 1 85 ? -9.474 25.908 -3.131 1.00 12.52 1338 SER A N 1
ATOM 1354 C CA A SER A 1 85 ? -10.717 26.641 -3.344 0.52 13.84 1338 SER A CA 1
ATOM 1355 C CA B SER A 1 85 ? -10.783 26.503 -3.366 0.48 13.66 1338 SER A CA 1
ATOM 1356 C C . SER A 1 85 ? -10.942 26.761 -4.853 1.00 13.72 1338 SER A C 1
ATOM 1357 O O . SER A 1 85 ? -9.994 26.977 -5.583 1.00 14.43 1338 SER A O 1
ATOM 1372 N N . GLY A 1 86 ? -12.166 26.643 -5.328 1.00 13.40 1339 GLY A N 1
ATOM 1373 C CA . GLY A 1 86 ? -12.435 26.799 -6.757 1.00 12.94 1339 GLY A CA 1
ATOM 1374 C C . GLY A 1 86 ? -11.692 25.740 -7.564 1.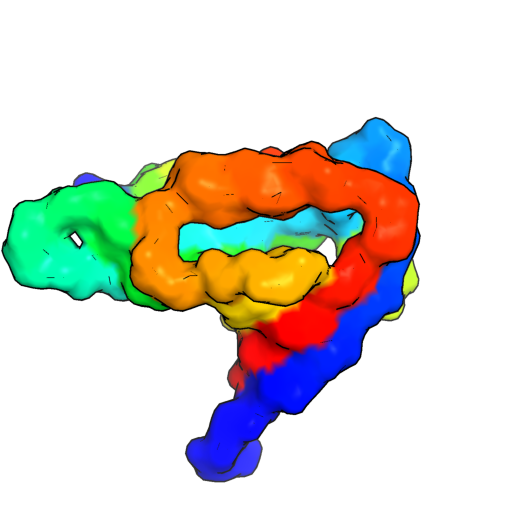00 12.31 1339 GLY A C 1
ATOM 1375 O O . GLY A 1 86 ? -11.757 24.538 -7.238 1.00 12.46 1339 GLY A O 1
ATOM 1379 N N . LEU A 1 87 ? -11.021 26.146 -8.635 1.00 12.00 1340 LEU A N 1
ATOM 1380 C CA . LEU A 1 87 ? -10.277 25.200 -9.447 1.00 12.61 1340 LEU A CA 1
ATOM 1381 C C . LEU A 1 87 ? -9.073 24.725 -8.671 1.00 11.98 1340 LEU A C 1
ATOM 1382 O O . LEU A 1 87 ? -8.352 25.529 -8.098 1.00 13.19 1340 LEU A O 1
ATOM 1398 N N . VAL A 1 88 ? -8.871 23.412 -8.632 1.00 10.66 1341 VAL A N 1
ATOM 1399 C CA A VAL A 1 88 ? -7.763 22.791 -7.912 0.95 10.44 1341 VAL A CA 1
ATOM 1400 C CA B VAL A 1 88 ? -7.719 22.850 -7.940 0.05 10.67 1341 VAL A CA 1
ATOM 1401 C C . VAL A 1 88 ? -6.960 21.992 -8.929 1.00 10.58 1341 VAL A C 1
ATOM 1402 O O . VAL A 1 88 ? -7.538 21.256 -9.736 1.00 11.57 1341 VAL A O 1
ATOM 1427 N N . LYS A 1 89 ? -5.622 22.116 -8.896 1.00 9.98 1342 LYS A N 1
ATOM 1428 C CA . LYS A 1 89 ? -4.746 21.489 -9.856 1.00 9.69 1342 LYS A CA 1
ATOM 1429 C C . LYS A 1 89 ? -3.860 20.478 -9.135 1.00 10.09 1342 LYS A C 1
ATOM 1430 O O . LYS A 1 89 ? -3.154 20.791 -8.179 1.00 13.51 1342 LYS A O 1
ATOM 1449 N N . PHE A 1 90 ? -3.877 19.240 -9.576 1.00 8.88 1343 PHE A N 1
ATOM 1450 C CA . PHE A 1 90 ? -3.106 18.142 -8.965 1.00 8.86 1343 PHE A CA 1
ATOM 1451 C C . PHE A 1 90 ? -2.119 17.524 -9.937 1.00 8.44 1343 PHE A C 1
ATOM 1452 O O . PHE A 1 90 ? -2.367 17.508 -11.164 1.00 9.33 1343 PHE A O 1
ATOM 1469 N N A GLN A 1 91 ? -1.044 16.962 -9.369 0.75 7.91 1344 GLN A N 1
ATOM 1470 N N B GLN A 1 91 ? -1.083 16.923 -9.364 0.25 8.35 1344 GLN A N 1
ATOM 1471 C CA A GLN A 1 91 ? -0.226 15.946 -10.053 0.75 7.59 1344 GLN A CA 1
ATOM 1472 C CA B GLN A 1 91 ? -0.271 15.942 -10.066 0.25 8.35 1344 GLN A CA 1
ATOM 1473 C C A GLN A 1 91 ? -0.540 14.638 -9.322 0.75 6.76 1344 GLN A C 1
ATOM 1474 C C B GLN A 1 91 ? -0.418 14.604 -9.346 0.25 7.53 1344 GLN A C 1
ATOM 1475 O O A GLN A 1 91 ? -0.417 14.592 -8.100 0.75 7.01 1344 GLN A O 1
ATOM 1476 O O B GLN A 1 91 ? -0.064 14.478 -8.179 0.25 7.42 1344 GLN A O 1
ATOM 1503 N N . ILE A 1 92 ? -0.942 13.626 -10.073 1.00 6.97 1345 ILE A N 1
ATOM 1504 C CA . ILE A 1 92 ? -1.338 12.317 -9.541 1.00 7.21 1345 ILE A CA 1
ATOM 1505 C C . ILE A 1 92 ? -0.389 11.231 -10.057 1.00 7.43 1345 ILE A C 1
ATOM 1506 O O . ILE A 1 92 ? -0.066 11.251 -11.248 1.00 7.82 1345 ILE A O 1
ATOM 1523 N N . GLY A 1 93 ? 0.015 10.316 -9.184 1.00 7.45 1346 GLY A N 1
ATOM 1524 C CA . GLY A 1 93 ? 0.795 9.158 -9.572 1.00 7.71 1346 GLY A CA 1
ATOM 1525 C C . GLY A 1 93 ? 0.028 7.861 -9.419 1.00 7.81 1346 GLY A C 1
ATOM 1526 O O . GLY A 1 93 ? -0.737 7.661 -8.482 1.00 8.52 1346 GLY A O 1
ATOM 1530 N N . ARG A 1 94 ? 0.298 6.933 -10.337 1.00 8.88 1347 ARG A N 1
ATOM 1531 C CA . ARG A 1 94 ? -0.257 5.589 -10.344 1.00 9.55 1347 ARG A CA 1
ATOM 1532 C C . ARG A 1 94 ? 0.754 4.539 -10.879 1.00 9.70 1347 ARG A C 1
ATOM 1533 O O . ARG A 1 94 ? 0.526 3.344 -10.618 1.00 11.65 1347 ARG A O 1
ATOM 1555 N N . ASP B 2 1 ? 1.939 2.870 15.571 1.00 12.85 1831 ASP B N 1
ATOM 1556 C CA . ASP B 2 1 ? 2.545 2.391 14.324 1.00 12.30 1831 ASP B CA 1
ATOM 1557 C C . ASP B 2 1 ? 1.804 3.043 13.170 1.00 11.03 1831 ASP B C 1
ATOM 1558 O O . ASP B 2 1 ? 0.634 3.359 13.294 1.00 11.35 1831 ASP B O 1
ATOM 1569 N N . SER B 2 2 ? 2.468 3.210 12.045 1.00 11.25 1832 SER B N 1
ATOM 1570 C CA . SER B 2 2 ? 1.804 3.846 10.908 1.00 10.33 1832 SER B CA 1
ATOM 1571 C C . SER B 2 2 ? 0.601 3.068 10.423 1.00 10.91 1832 SER B C 1
ATOM 1572 O O . SER B 2 2 ? -0.368 3.638 9.934 1.00 12.17 1832 SER B O 1
ATOM 1580 N N A LYS B 2 3 ? 0.664 1.763 10.564 0.47 11.56 1833 LYS B N 1
ATOM 1581 N N B LYS B 2 3 ? 0.626 1.760 10.570 0.53 11.63 1833 LYS B N 1
ATOM 1582 C CA A LYS B 2 3 ? -0.372 0.901 9.994 0.47 12.97 1833 LYS B CA 1
ATOM 1583 C CA B LYS B 2 3 ? -0.421 0.920 9.942 0.53 13.12 1833 LYS B CA 1
ATOM 1584 C C A LYS B 2 3 ? -1.792 1.330 10.353 0.47 13.34 1833 LYS B C 1
ATOM 1585 C C B LYS B 2 3 ? -1.854 1.095 10.452 0.53 13.93 1833 LYS B C 1
ATOM 1586 O O A LYS B 2 3 ? -2.659 1.337 9.453 0.47 13.40 1833 LYS B O 1
ATOM 1587 O O B LYS B 2 3 ? -2.811 0.670 9.788 0.53 14.43 1833 LYS B O 1
ATOM 1624 N N . ASP B 2 4 ? -2.022 1.664 11.637 1.00 12.94 1834 ASP B N 1
ATOM 1625 C CA . ASP B 2 4 ? -3.402 1.930 12.141 1.00 12.89 1834 ASP B CA 1
ATOM 1626 C C . ASP B 2 4 ? -3.768 3.423 12.140 1.00 12.12 1834 ASP B C 1
ATOM 1627 O O . ASP B 2 4 ? -4.792 3.781 12.707 1.00 13.28 1834 ASP B O 1
ATOM 1637 N N . VAL B 2 5 ? -2.984 4.277 11.500 1.00 11.62 1835 VAL B N 1
ATOM 1638 C CA . VAL B 2 5 ? -3.280 5.704 11.525 1.00 11.76 1835 VAL B CA 1
ATOM 1639 C C . VAL B 2 5 ? -4.532 6.025 10.708 1.00 11.31 1835 VAL B C 1
ATOM 1640 O O . VAL B 2 5 ? -4.721 5.498 9.616 1.00 14.11 1835 VAL B O 1
ATOM 1653 N N . LYS B 2 6 ? -5.378 6.900 11.241 1.00 9.63 1836 LYS B N 1
ATOM 1654 C CA . LYS B 2 6 ? -6.587 7.300 10.583 1.00 10.30 1836 LYS B CA 1
ATOM 1655 C C . LYS B 2 6 ? -6.329 8.117 9.334 1.00 9.75 1836 LYS B C 1
ATOM 1656 O O . LYS B 2 6 ? -5.458 8.975 9.315 1.00 11.37 1836 LYS B O 1
ATOM 1675 N N . GLU B 2 7 ? -7.114 7.869 8.293 1.00 9.51 1837 GLU B N 1
ATOM 1676 C CA . GLU B 2 7 ? -7.127 8.711 7.109 1.00 9.20 1837 GLU B CA 1
ATOM 1677 C C . GLU B 2 7 ? -7.725 10.064 7.397 1.00 8.51 1837 GLU B C 1
ATOM 1678 O O . GLU B 2 7 ? -8.611 10.197 8.273 1.00 9.94 1837 GLU B O 1
ATOM 1690 N N . TRP B 2 8 ? -7.257 11.098 6.710 1.00 8.98 1838 TRP B N 1
ATOM 1691 C CA . TRP B 2 8 ? -7.782 12.438 6.886 1.00 8.31 1838 TRP B CA 1
ATOM 1692 C C . TRP B 2 8 ? -8.643 12.849 5.694 1.00 7.55 1838 TRP B C 1
ATOM 1693 O O . TRP B 2 8 ? -8.226 12.762 4.536 1.00 7.92 1838 TRP B O 1
ATOM 1714 N N . TYR B 2 9 ? -9.859 13.301 5.986 1.00 7.44 1839 TYR B N 1
ATOM 1715 C CA . TYR B 2 9 ? -10.840 13.726 4.996 1.00 7.91 1839 TYR B CA 1
ATOM 1716 C C . TYR B 2 9 ? -10.637 15.167 4.553 1.00 8.12 1839 TYR B C 1
ATOM 1717 O O . TYR B 2 9 ? -10.372 16.056 5.371 1.00 8.92 1839 TYR B O 1
ATOM 1735 N N . VAL B 2 10 ? -10.711 15.369 3.230 1.00 8.09 1840 VAL B N 1
ATOM 1736 C CA . VAL B 2 10 ? -10.467 16.665 2.588 1.00 8.44 1840 VAL B CA 1
ATOM 1737 C C . VAL B 2 10 ? -11.473 16.924 1.478 1.00 9.31 1840 VAL B C 1
ATOM 1738 O O . VAL B 2 10 ? -11.451 18.048 0.942 1.00 10.99 1840 VAL B O 1
#

Solvent-accessible surface area: 6338 Å² total; per-residue (Å²): 125,116,176,87,97,80,30,90,0,85,13,120,49,22,139,168,16,1,7,1,0,0,26,10,119,30,68,29,117,123,81,37,143,108,17,101,6,0,52,1,100,49,44,65,125,112,17,16,1,37,186,48,40,107,3,86,71,114,3,41,0,39,59,0,69,63,116,57,0,81,32,20,38,14,46,93,0,0,53,22,0,111,125,12,90,34,86,0,110,5,67,0,7,144,130,59,186,113,61,170,51,81,119,14

Secondary structure (DSSP, 8-state):
--S--EEEEEEEPBTTBS-EEEEEE---TT--SEESEEEEEEE-TTSHHHHH----TT-EEEEETTEE-SSEEHHHHHHHHHT--SEEEEEEE-/-GGGPPPEE-

GO terms:
  GO:0045179 apical cortex (C, HDA)
  GO:0070938 contractile ring (C, HDA)
  GO:1905519 negative regulation of presynaptic active zone assembly (P, IMP)
  GO:0042043 neurexin family protein binding (F, IPI)

Organism: Drosophila melanogaster (NCBI:txid7227)

Foldseek 3Di:
DPDKDKDKDKWFFDPVFQFWDKDADPDDPVPDQWGQWIFTQGGHPPGTCVVSPDHDGGKTFQAKPRHGRGGGGSVVVVVVRRPDHTMMMTIIID/DVPPDDDDDD